Protein 3BWZ (pdb70)

CATH classification: 2.60.40.680

B-factor: mean 15.5, std 11.72, range [5.85, 107.75]

Structure (mmCIF, N/CA/C/O backbone):
data_3BWZ
#
_entry.id   3BWZ
#
_cell.length_a   37.455
_cell.length_b   55.780
_cell.length_c   87.912
_cell.angle_alpha   90.00
_cell.angle_beta   90.00
_cell.angle_gamma   90.00
#
_symmetry.space_group_name_H-M   'P 21 21 21'
#
loop_
_entity.id
_entity.type
_entity.pdbx_description
1 polymer 'Cellulosomal scaffoldin adaptor protein B'
2 non-polymer 'NITRATE ION'
3 non-polymer 'CHLORIDE ION'
4 non-polymer 1,2-ETHANEDIOL
5 water water
#
loop_
_atom_site.group_PDB
_atom_site.id
_atom_site.type_symbol
_atom_site.label_atom_id
_atom_site.label_alt_id
_atom_site.label_comp_id
_atom_site.label_asym_id
_atom_site.label_entity_id
_atom_site.label_seq_id
_atom_site.pdbx_PDB_ins_code
_atom_site.Cartn_x
_atom_site.Cartn_y
_atom_site.Cartn_z
_atom_site.occupancy
_atom_site.B_iso_or_equiv
_atom_site.auth_seq_id
_atom_site.auth_comp_id
_atom_site.auth_asym_id
_atom_site.auth_atom_id
_atom_site.pdbx_PDB_model_num
ATOM 1 N N . PRO A 1 3 ? 20.085 61.281 84.605 1.00 32.66 3 PRO A N 1
ATOM 2 C CA . PRO A 1 3 ? 21.241 61.063 85.460 1.00 30.44 3 PRO A CA 1
ATOM 3 C C . PRO A 1 3 ? 21.387 59.616 85.949 1.00 30.03 3 PRO A C 1
ATOM 4 O O . PRO A 1 3 ? 22.442 59.266 86.489 1.00 33.01 3 PRO A O 1
ATOM 8 N N . THR A 1 4 ? 20.353 58.787 85.796 1.00 27.12 4 THR A N 1
ATOM 9 C CA . THR A 1 4 ? 20.497 57.374 86.150 1.00 23.95 4 THR A CA 1
ATOM 10 C C . THR A 1 4 ? 21.148 56.637 84.977 1.00 18.28 4 THR A C 1
ATOM 11 O O . THR A 1 4 ? 20.845 56.860 83.799 1.00 19.60 4 THR A O 1
ATOM 15 N N . SER A 1 5 ? 22.086 55.797 85.345 1.00 13.98 5 SER A N 1
ATOM 16 C CA . SER A 1 5 ? 22.846 55.027 84.392 1.00 11.30 5 SER A CA 1
ATOM 17 C C . SER A 1 5 ? 22.418 53.573 84.493 1.00 10.39 5 SER A C 1
ATOM 18 O O . SER A 1 5 ? 22.283 53.058 85.596 1.00 11.92 5 SER A O 1
ATOM 21 N N . SER A 1 6 ? 22.186 52.918 83.365 1.00 9.12 6 SER A N 1
ATOM 22 C CA . SER A 1 6 ? 21.635 51.576 83.404 1.00 8.72 6 SER A CA 1
ATOM 23 C C . SER A 1 6 ? 21.889 50.805 82.119 1.00 7.86 6 SER A C 1
ATOM 24 O O . SER A 1 6 ? 22.154 51.381 81.057 1.00 7.94 6 SER A O 1
ATOM 27 N N . ILE A 1 7 ? 21.738 49.487 82.240 1.00 7.69 7 ILE A N 1
ATOM 28 C CA . ILE A 1 7 ? 21.571 48.586 81.101 1.00 7.11 7 ILE A CA 1
ATOM 29 C C . ILE A 1 7 ? 20.328 47.767 81.405 1.00 6.99 7 ILE A C 1
ATOM 30 O O . ILE A 1 7 ? 20.104 47.379 82.559 1.00 8.13 7 ILE A O 1
ATOM 35 N N . GLU A 1 8 ? 19.510 47.523 80.386 1.00 7.35 8 GLU A N 1
ATOM 36 C CA . GLU A 1 8 ? 18.225 46.865 80.537 1.00 7.57 8 GLU A CA 1
ATOM 37 C C . GLU A 1 8 ? 17.958 45.952 79.372 1.00 6.92 8 GLU A C 1
ATOM 38 O O . GLU A 1 8 ? 18.263 46.282 78.228 1.00 8.19 8 GLU A O 1
ATOM 44 N N . ILE A 1 9 ? 17.291 44.839 79.639 1.00 6.81 9 ILE A N 1
ATOM 45 C CA . ILE A 1 9 ? 16.723 43.995 78.598 1.00 6.72 9 ILE A CA 1
ATOM 46 C C . ILE A 1 9 ? 15.260 44.392 78.425 1.00 7.35 9 ILE A C 1
ATOM 47 O O . ILE A 1 9 ? 14.477 44.249 79.335 1.00 8.70 9 ILE A O 1
ATOM 52 N N . VAL A 1 10 ? 14.935 44.921 77.254 1.00 7.55 10 VAL A N 1
ATOM 53 C CA . VAL A 1 10 ? 13.645 45.494 76.934 1.00 9.07 10 VAL A CA 1
ATOM 54 C C . VAL A 1 10 ? 12.971 44.649 75.865 1.00 8.12 10 VAL A C 1
ATOM 55 O O . VAL A 1 10 ? 13.540 44.463 74.811 1.00 9.70 10 VAL A O 1
ATOM 59 N N . LEU A 1 11 ? 11.758 44.171 76.106 1.00 8.22 11 LEU A N 1
ATOM 60 C CA . LEU A 1 11 ? 11.021 43.411 75.090 1.00 8.22 11 LEU A CA 1
ATOM 61 C C . LEU A 1 11 ? 10.015 44.277 74.360 1.00 8.24 11 LEU A C 1
ATOM 62 O O . LEU A 1 11 ? 9.422 45.193 74.931 1.00 10.38 11 LEU A O 1
ATOM 67 N N . ASP A 1 12 ? 9.778 43.970 73.094 1.00 7.83 12 ASP A N 1
ATOM 68 C CA . ASP A 1 12 ? 8.746 44.663 72.344 1.00 8.09 12 ASP A CA 1
ATOM 69 C C . ASP A 1 12 ? 7.329 44.194 72.644 1.00 8.94 12 ASP A C 1
ATOM 70 O O . ASP A 1 12 ? 6.376 44.830 72.211 1.00 11.87 12 ASP A O 1
ATOM 75 N N . LYS A 1 13 ? 7.189 43.062 73.307 1.00 9.30 13 LYS A N 1
ATOM 76 C CA . LYS A 1 13 ? 5.929 42.426 73.608 1.00 10.33 13 LYS A CA 1
ATOM 77 C C . LYS A 1 13 ? 5.915 41.992 75.095 1.00 10.68 13 LYS A C 1
ATOM 78 O O . LYS A 1 13 ? 6.943 41.620 75.639 1.00 14.18 13 LYS A O 1
ATOM 84 N N . THR A 1 14 ? 4.759 42.098 75.725 1.00 11.10 14 THR A N 1
ATOM 85 C CA . THR A 1 14 ? 4.511 41.541 77.046 1.00 12.36 14 THR A CA 1
ATOM 86 C C . THR A 1 14 ? 3.936 40.156 77.014 1.00 11.25 14 THR A C 1
ATOM 87 O O . THR A 1 14 ? 4.104 39.353 77.955 1.00 11.51 14 THR A O 1
ATOM 91 N N . THR A 1 15 ? 3.193 39.926 75.955 1.00 10.19 15 THR A N 1
ATOM 92 C CA . THR A 1 15 ? 2.497 38.682 75.731 1.00 9.28 15 THR A CA 1
ATOM 93 C C . THR A 1 15 ? 2.782 38.284 74.285 1.00 8.57 15 THR A C 1
ATOM 94 O O . THR A 1 15 ? 2.885 39.149 73.418 1.00 9.29 15 THR A O 1
ATOM 101 N N . ALA A 1 16 ? 2.927 36.992 74.038 1.00 7.65 16 ALA A N 1
ATOM 102 C CA . ALA A 1 16 ? 3.247 36.520 72.694 1.00 7.83 16 ALA A CA 1
ATOM 103 C C . ALA A 1 16 ? 2.774 35.078 72.577 1.00 7.72 16 ALA A C 1
ATOM 104 O O . ALA A 1 16 ? 3.066 34.243 73.417 1.00 9.14 16 ALA A O 1
ATOM 106 N N . SER A 1 17 ? 2.074 34.801 71.490 1.00 8.50 17 SER A N 1
ATOM 107 C CA . SER A 1 17 ? 1.576 33.460 71.215 1.00 9.31 17 SER A CA 1
ATOM 108 C C . SER A 1 17 ? 2.683 32.550 70.690 1.00 8.60 17 SER A C 1
ATOM 109 O O . SER A 1 17 ? 3.732 33.007 70.248 1.00 9.54 17 SER A O 1
ATOM 112 N N . VAL A 1 18 ? 2.429 31.251 70.735 1.00 8.85 18 VAL A N 1
ATOM 113 C CA . VAL A 1 18 ? 3.343 30.288 70.153 1.00 8.68 18 VAL A CA 1
ATOM 114 C C . VAL A 1 18 ? 3.656 30.711 68.718 1.00 8.95 18 VAL A C 1
ATOM 115 O O . VAL A 1 18 ? 2.776 31.119 67.953 1.00 9.35 18 VAL A O 1
ATOM 119 N N . GLY A 1 19 ? 4.934 30.621 68.388 1.00 8.73 19 GLY A N 1
ATOM 120 C CA . GLY A 1 19 ? 5.413 30.924 67.071 1.00 9.31 19 GLY A CA 1
ATOM 121 C C . GLY A 1 19 ? 5.763 32.377 66.824 1.00 8.61 19 GLY A C 1
ATOM 122 O O . GLY A 1 19 ? 6.416 32.693 65.823 1.00 9.19 19 GLY A O 1
ATOM 123 N N . GLU A 1 20 ? 5.319 33.277 67.685 1.00 8.66 20 GLU A N 1
ATOM 124 C CA . GLU A 1 20 ? 5.655 34.666 67.498 1.00 8.63 20 GLU A CA 1
ATOM 125 C C . GLU A 1 20 ? 7.127 34.932 67.809 1.00 7.46 20 GLU A C 1
ATOM 126 O O . GLU A 1 20 ? 7.780 34.184 68.541 1.00 9.29 20 GLU A O 1
ATOM 132 N N . ILE A 1 21 ? 7.613 36.058 67.287 1.00 8.49 21 ILE A N 1
ATOM 133 C CA . ILE A 1 21 ? 8.952 36.538 67.598 1.00 8.42 21 ILE A CA 1
ATOM 134 C C . ILE A 1 21 ? 8.854 37.642 68.654 1.00 8.40 21 ILE A C 1
ATOM 135 O O . ILE A 1 21 ? 8.096 38.609 68.487 1.00 9.52 21 ILE A O 1
ATOM 140 N N . VAL A 1 22 ? 9.642 37.500 69.702 1.00 7.51 22 VAL A N 1
ATOM 141 C CA . VAL A 1 22 ? 9.788 38.508 70.730 1.00 7.64 22 VAL A CA 1
ATOM 142 C C . VAL A 1 22 ? 11.182 39.097 70.578 1.00 7.67 22 VAL A C 1
ATOM 143 O O . VAL A 1 22 ? 12.186 38.362 70.551 1.00 8.72 22 VAL A O 1
ATOM 147 N N . THR A 1 23 ? 11.270 40.419 70.446 1.00 7.09 23 THR A N 1
ATOM 148 C CA . THR A 1 23 ? 12.543 41.081 70.230 1.00 7.27 23 THR A CA 1
ATOM 149 C C . THR A 1 23 ? 13.025 41.665 71.534 1.00 7.00 23 THR A C 1
ATOM 150 O O . THR A 1 23 ? 12.368 42.547 72.107 1.00 7.76 23 THR A O 1
ATOM 154 N N . ALA A 1 24 ? 14.178 41.191 71.987 1.00 6.68 24 ALA A N 1
ATOM 155 C CA . ALA A 1 24 ? 14.819 41.691 73.193 1.00 7.19 24 ALA A CA 1
ATOM 156 C C . ALA A 1 24 ? 15.908 42.686 72.779 1.00 7.28 24 ALA A C 1
ATOM 157 O O . ALA A 1 24 ? 16.927 42.327 72.194 1.00 9.55 24 ALA A O 1
ATOM 159 N N . SER A 1 25 ? 15.686 43.946 73.112 1.00 6.92 25 SER A N 1
ATOM 160 C CA . SER A 1 25 ? 16.650 45.001 72.871 1.00 7.25 25 SER A CA 1
ATOM 161 C C . SER A 1 25 ? 17.452 45.247 74.129 1.00 6.92 25 SER A C 1
ATOM 162 O O . SER A 1 25 ? 16.904 45.406 75.217 1.00 8.82 25 SER A O 1
ATOM 165 N N . ILE A 1 26 ? 18.773 45.249 73.994 1.00 6.55 26 ILE A N 1
ATOM 166 C CA . ILE A 1 26 ? 19.681 45.486 75.099 1.00 6.39 26 ILE A CA 1
ATOM 167 C C . ILE A 1 26 ? 20.042 46.963 75.072 1.00 5.85 26 ILE A C 1
ATOM 168 O O . ILE A 1 26 ? 20.784 47.417 74.206 1.00 6.84 26 ILE A O 1
ATOM 174 N N . ASN A 1 27 ? 19.464 47.722 75.998 1.00 6.44 27 ASN A N 1
ATOM 175 C CA . ASN A 1 27 ? 19.493 49.172 75.975 1.00 6.47 27 ASN A CA 1
ATOM 176 C C . ASN A 1 27 ? 20.317 49.716 77.118 1.00 7.10 27 ASN A C 1
ATOM 177 O O . ASN A 1 27 ? 20.088 49.358 78.280 1.00 8.45 27 ASN A O 1
ATOM 182 N N . ILE A 1 28 ? 21.238 50.613 76.791 1.00 7.15 28 ILE A N 1
ATOM 183 C CA . ILE A 1 28 ? 21.990 51.349 77.790 1.00 7.61 28 ILE A CA 1
ATOM 184 C C . ILE A 1 28 ? 21.514 52.791 77.858 1.00 7.24 28 ILE A C 1
ATOM 185 O O . ILE A 1 28 ? 21.050 53.325 76.857 1.00 8.06 28 ILE A O 1
ATOM 193 N N . LYS A 1 29 ? 21.648 53.379 79.030 1.00 8.41 29 LYS A N 1
ATOM 194 C CA . LYS A 1 29 ? 21.346 54.770 79.264 1.00 9.30 29 LYS A CA 1
ATOM 195 C C . LYS A 1 29 ? 22.456 55.408 80.087 1.00 8.86 29 LYS A C 1
ATOM 196 O O . LYS A 1 29 ? 22.793 54.927 81.169 1.00 9.79 29 LYS A O 1
ATOM 206 N N . ASN A 1 30 ? 22.977 56.523 79.583 1.00 9.96 30 ASN A N 1
ATOM 207 C CA . ASN A 1 30 ? 23.911 57.356 80.328 1.00 10.81 30 ASN A CA 1
ATOM 208 C C . ASN A 1 30 ? 25.117 56.603 80.827 1.00 10.83 30 ASN A C 1
ATOM 209 O O . ASN A 1 30 ? 25.540 56.789 81.958 1.00 11.93 30 ASN A O 1
ATOM 214 N N . ILE A 1 31 ? 25.711 55.783 79.967 1.00 9.99 31 ILE A N 1
ATOM 215 C CA . ILE A 1 31 ? 26.950 55.093 80.309 1.00 10.10 31 ILE A CA 1
ATOM 216 C C . ILE A 1 31 ? 28.104 55.929 79.760 1.00 9.92 31 ILE A C 1
ATOM 217 O O . ILE A 1 31 ? 28.337 55.981 78.547 1.00 10.73 31 ILE A O 1
ATOM 222 N N . THR A 1 32 ? 28.798 56.616 80.658 1.00 10.88 32 THR A N 1
ATOM 223 C CA . THR A 1 32 ? 29.768 57.621 80.250 1.00 10.91 32 THR A CA 1
ATOM 224 C C . THR A 1 32 ? 30.889 57.016 79.405 1.00 10.22 32 THR A C 1
ATOM 225 O O . THR A 1 32 ? 31.521 56.041 79.805 1.00 10.62 32 THR A O 1
ATOM 229 N N . ASN A 1 33 ? 31.105 57.578 78.219 1.00 9.95 33 ASN A N 1
ATOM 230 C CA . ASN A 1 33 ? 32.209 57.182 77.349 1.00 9.82 33 ASN A CA 1
ATOM 231 C C . ASN A 1 33 ? 32.209 55.700 76.992 1.00 8.80 33 ASN A C 1
ATOM 232 O O . ASN A 1 33 ? 33.245 55.117 76.742 1.00 9.71 33 ASN A O 1
ATOM 237 N N . PHE A 1 34 ? 31.015 55.129 76.888 1.00 8.68 34 PHE A N 1
ATOM 238 C CA . PHE A 1 34 ? 30.841 53.736 76.535 1.00 7.92 34 PHE A CA 1
ATOM 239 C C . PHE A 1 34 ? 31.506 53.382 75.209 1.00 7.67 34 PHE A C 1
ATOM 240 O O . PHE A 1 34 ? 31.312 54.079 74.228 1.00 8.25 34 PHE A O 1
ATOM 248 N N . SER A 1 35 ? 32.206 52.245 75.159 1.00 7.13 35 SER A N 1
ATOM 249 C CA . SER A 1 35 ? 32.820 51.763 73.937 1.00 7.52 35 SER A CA 1
ATOM 250 C C . SER A 1 35 ? 32.575 50.294 73.601 1.00 7.16 35 SER A C 1
ATOM 251 O O . SER A 1 35 ? 33.036 49.848 72.567 1.00 8.27 35 SER A O 1
ATOM 254 N N . GLY A 1 36 ? 31.865 49.558 74.445 1.00 7.29 36 GLY A N 1
ATOM 255 C CA . GLY A 1 36 ? 31.697 48.146 74.203 1.00 7.86 36 GLY A CA 1
ATOM 256 C C . GLY A 1 36 ? 31.293 47.396 75.440 1.00 6.98 36 GLY A C 1
ATOM 257 O O . GLY A 1 36 ? 31.250 47.945 76.529 1.00 7.32 36 GLY A O 1
ATOM 258 N N . CYS A 1 37 ? 31.010 46.115 75.260 1.00 7.09 37 CYS A N 1
ATOM 259 C CA . CYS A 1 37 ? 30.524 45.305 76.358 1.00 7.21 37 CYS A CA 1
ATOM 260 C C . CYS A 1 37 ? 30.761 43.827 76.122 1.00 7.09 37 CYS A C 1
ATOM 261 O O . CYS A 1 37 ? 30.932 43.397 74.983 1.00 11.28 37 CYS A O 1
ATOM 264 N N . GLN A 1 38 ? 30.753 43.065 77.197 1.00 6.47 38 GLN A N 1
ATOM 265 C CA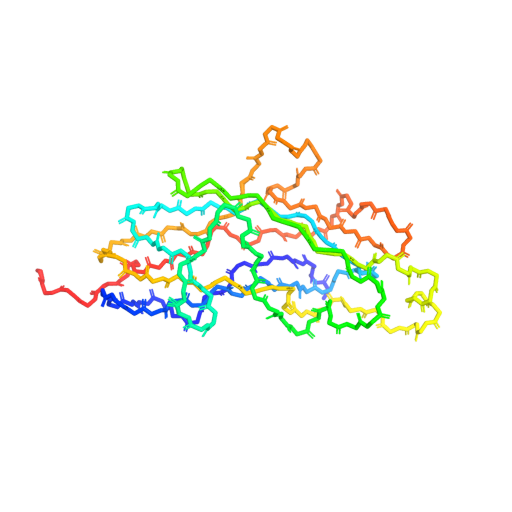 . GLN A 1 38 ? 30.590 41.631 77.168 1.00 6.54 38 GLN A CA 1
ATOM 266 C C . GLN A 1 38 ? 29.376 41.314 78.038 1.00 6.55 38 GLN A C 1
ATOM 267 O O . GLN A 1 38 ? 29.279 41.811 79.169 1.00 7.88 38 GLN A O 1
ATOM 273 N N . LEU A 1 39 ? 28.461 40.499 77.507 1.00 6.35 39 LEU A N 1
ATOM 274 C CA . LEU A 1 39 ? 27.207 40.174 78.165 1.00 6.38 39 LEU A CA 1
ATOM 275 C C . LEU A 1 39 ? 26.990 38.681 78.184 1.00 6.61 39 LEU A C 1
ATOM 276 O O . LEU A 1 39 ? 27.361 37.978 77.253 1.00 7.27 39 LEU A O 1
ATOM 281 N N . ASN A 1 40 ? 26.330 38.217 79.235 1.00 6.47 40 ASN A N 1
ATOM 282 C CA . ASN A 1 40 ? 25.984 36.815 79.404 1.00 7.22 40 ASN A CA 1
ATOM 283 C C . ASN A 1 40 ? 24.499 36.727 79.679 1.00 7.19 40 ASN A C 1
ATOM 284 O O . ASN A 1 40 ? 24.048 37.068 80.775 1.00 8.68 40 ASN A O 1
ATOM 289 N N . MET A 1 41 ? 23.763 36.253 78.682 1.00 7.56 41 MET A N 1
ATOM 290 C CA . MET A 1 41 ? 22.306 36.167 78.731 1.00 7.93 41 MET A CA 1
ATOM 291 C C . MET A 1 41 ? 21.880 34.729 78.961 1.00 7.92 41 MET A C 1
ATOM 292 O O . MET A 1 41 ? 22.499 33.784 78.470 1.00 9.63 41 MET A O 1
ATOM 301 N N . LYS A 1 42 ? 20.782 34.561 79.690 1.00 8.16 42 LYS A N 1
ATOM 302 C CA . LYS A 1 42 ? 20.188 33.263 79.981 1.00 8.52 42 LYS A CA 1
ATOM 303 C C . LYS A 1 42 ? 18.710 33.273 79.618 1.00 7.97 42 LYS A C 1
ATOM 304 O O . LYS A 1 42 ? 17.988 34.218 79.895 1.00 9.83 42 LYS A O 1
ATOM 310 N N . TYR A 1 43 ? 18.281 32.196 78.989 1.00 7.92 43 TYR A N 1
ATOM 311 C CA . TYR A 1 43 ? 16.873 31.989 78.644 1.00 7.63 43 TYR A CA 1
ATOM 312 C C . TYR A 1 43 ? 16.565 30.512 78.804 1.00 7.98 43 TYR A C 1
ATOM 313 O O . TYR A 1 43 ? 17.481 29.692 78.929 1.00 8.66 43 TYR A O 1
ATOM 322 N N . ASP A 1 44 ? 15.279 30.167 78.780 1.00 7.80 44 ASP A N 1
ATOM 323 C CA . ASP A 1 44 ? 14.861 28.783 78.930 1.00 8.06 44 ASP A CA 1
ATOM 324 C C . ASP A 1 44 ? 14.705 28.195 77.540 1.00 8.46 44 ASP A C 1
ATOM 325 O O . ASP A 1 44 ? 13.802 28.578 76.814 1.00 8.28 44 ASP A O 1
ATOM 330 N N . PRO A 1 45 ? 15.595 27.272 77.143 1.00 8.83 45 PRO A N 1
ATOM 331 C CA . PRO A 1 45 ? 15.578 26.797 75.773 1.00 9.71 45 PRO A CA 1
ATOM 332 C C . PRO A 1 45 ? 14.419 25.853 75.455 1.00 10.01 45 PRO A C 1
ATOM 333 O O . PRO A 1 45 ? 14.217 25.538 74.298 1.00 11.40 45 PRO A O 1
ATOM 337 N N . ALA A 1 46 ? 13.647 25.459 76.457 1.00 9.82 46 ALA A N 1
ATOM 338 C CA . ALA A 1 46 ? 12.388 24.753 76.199 1.00 10.80 46 ALA A CA 1
ATOM 339 C C . ALA A 1 46 ? 11.300 25.716 75.740 1.00 9.88 46 ALA A C 1
ATOM 340 O O . ALA A 1 46 ? 10.313 25.292 75.139 1.00 11.49 46 ALA A O 1
ATOM 342 N N . VAL A 1 47 ? 11.449 26.987 76.078 1.00 8.87 47 VAL A N 1
ATOM 343 C CA . VAL A 1 47 ? 10.382 27.967 75.870 1.00 8.45 47 VAL A CA 1
ATOM 344 C C . VAL A 1 47 ? 10.658 28.924 74.725 1.00 7.66 47 VAL A C 1
ATOM 345 O O . VAL A 1 47 ? 9.739 29.271 73.995 1.00 8.29 47 VAL A O 1
ATOM 349 N N . LEU A 1 48 ? 11.909 29.360 74.597 1.00 7.49 48 LEU A N 1
ATOM 350 C CA . LEU A 1 48 ? 12.304 30.363 73.612 1.00 7.16 48 LEU A CA 1
ATOM 351 C C . LEU A 1 48 ? 13.488 29.853 72.813 1.00 7.04 48 LEU A C 1
ATOM 352 O O . LEU A 1 48 ? 14.350 29.155 73.363 1.00 8.15 48 LEU A O 1
ATOM 357 N N . GLN A 1 49 ? 13.566 30.271 71.552 1.00 7.01 49 GLN A N 1
ATOM 358 C CA . GLN A 1 49 ? 14.696 29.912 70.681 1.00 6.94 49 GLN A CA 1
ATOM 359 C C . GLN A 1 49 ? 15.237 31.164 70.017 1.00 6.83 49 GLN A C 1
ATOM 360 O O . GLN A 1 49 ? 14.495 31.850 69.323 1.00 7.13 49 GLN A O 1
ATOM 366 N N . PRO A 1 50 ? 16.541 31.479 70.183 1.00 6.64 50 PRO A N 1
ATOM 367 C CA . PRO A 1 50 ? 17.072 32.683 69.546 1.00 6.63 50 PRO A CA 1
ATOM 368 C C . PRO A 1 50 ? 17.192 32.476 68.037 1.00 7.24 50 PRO A C 1
ATOM 369 O O . PRO A 1 50 ? 17.688 31.431 67.568 1.00 7.65 50 PRO A O 1
ATOM 373 N N . VAL A 1 51 ? 16.766 33.483 67.287 1.00 7.07 51 VAL A N 1
ATOM 374 C CA . VAL A 1 51 ? 16.754 33.488 65.837 1.00 7.64 51 VAL A CA 1
ATOM 375 C C . VAL A 1 51 ? 17.282 34.829 65.345 1.00 7.85 51 VAL A C 1
ATOM 376 O O . VAL A 1 51 ? 17.133 35.858 66.002 1.00 8.21 51 VAL A O 1
ATOM 380 N N . THR A 1 52 ? 17.903 34.810 64.175 1.00 8.06 52 THR A N 1
ATOM 381 C CA . THR A 1 52 ? 18.384 36.034 63.532 1.00 8.58 52 THR A CA 1
ATOM 382 C C . THR A 1 52 ? 17.212 36.857 63.005 1.00 9.93 52 THR A C 1
ATOM 383 O O . THR A 1 52 ? 16.065 36.409 62.942 1.00 11.17 52 THR A O 1
ATOM 387 N N . SER A 1 53 ? 17.502 38.078 62.593 1.00 11.23 53 SER A N 1
ATOM 388 C CA . SER A 1 53 ? 16.497 38.950 61.994 1.00 13.00 53 SER A CA 1
ATOM 389 C C . SER A 1 53 ? 15.955 38.371 60.686 1.00 13.99 53 SER A C 1
ATOM 390 O O . SER A 1 53 ? 14.872 38.740 60.254 1.00 17.30 53 SER A O 1
ATOM 394 N N . SER A 1 54 ? 16.701 37.461 60.061 1.00 13.49 54 SER A N 1
ATOM 395 C CA . SER A 1 54 ? 16.243 36.739 58.871 1.00 15.61 54 SER A CA 1
ATOM 396 C C . SER A 1 54 ? 15.440 35.473 59.219 1.00 16.13 54 SER A C 1
ATOM 397 O O . SER A 1 54 ? 14.962 34.790 58.325 1.00 19.65 54 SER A O 1
ATOM 400 N N A GLY A 1 55 ? 15.302 35.150 60.503 0.50 14.15 55 GLY A N 1
ATOM 401 N N B GLY A 1 55 ? 15.294 35.185 60.504 0.50 14.79 55 GLY A N 1
ATOM 402 C CA A GLY A 1 55 ? 14.481 34.014 60.962 0.50 13.67 55 GLY A CA 1
ATOM 403 C CA B GLY A 1 55 ? 14.505 34.056 60.967 0.50 14.35 55 GLY A CA 1
ATOM 404 C C A GLY A 1 55 ? 15.237 32.724 61.289 0.50 11.52 55 GLY A C 1
ATOM 405 C C B GLY A 1 55 ? 15.220 32.720 60.865 0.50 13.76 55 GLY A C 1
ATOM 406 O O A GLY A 1 55 ? 14.651 31.744 61.799 0.50 10.99 55 GLY A O 1
ATOM 407 O O B GLY A 1 55 ? 14.580 31.705 60.600 0.50 15.64 55 GLY A O 1
ATOM 408 N N . VAL A 1 56 ? 16.538 32.717 61.029 1.00 10.51 56 VAL A N 1
ATOM 409 C CA . VAL A 1 56 ? 17.319 31.497 61.126 1.00 9.71 56 VAL A CA 1
ATOM 410 C C . VAL A 1 56 ? 17.791 31.295 62.564 1.00 8.68 56 VAL A C 1
ATOM 411 O O . VAL A 1 56 ? 18.262 32.219 63.229 1.00 9.64 56 VAL A O 1
ATOM 415 N N . ALA A 1 57 ? 17.717 30.063 63.056 1.00 8.66 57 ALA A N 1
ATOM 416 C CA . ALA A 1 57 ? 18.163 29.748 64.401 1.00 8.64 57 ALA A CA 1
ATOM 417 C C . ALA A 1 57 ? 19.619 30.124 64.609 1.00 8.66 57 ALA A C 1
ATOM 418 O O . ALA A 1 57 ? 20.473 29.845 63.776 1.00 9.47 57 ALA A O 1
ATOM 420 N N . TYR A 1 58 ? 19.924 30.714 65.753 1.00 8.23 58 TYR A N 1
ATOM 421 C CA . TYR A 1 58 ? 21.325 30.889 66.144 1.00 8.47 58 TYR A CA 1
ATOM 422 C C . TYR A 1 58 ? 21.990 29.539 66.213 1.00 8.52 58 TYR A C 1
ATOM 423 O O . TYR A 1 58 ? 21.386 28.579 66.689 1.00 9.90 58 TYR A O 1
ATOM 432 N N . THR A 1 59 ? 23.263 29.510 65.805 1.00 8.45 59 THR A N 1
ATOM 433 C CA . THR A 1 59 ? 24.166 28.403 66.092 1.00 8.76 59 THR A CA 1
ATOM 434 C C . THR A 1 59 ? 24.949 28.739 67.370 1.00 9.09 59 THR A C 1
ATOM 435 O O . THR A 1 59 ? 24.732 29.762 68.003 1.00 9.93 59 THR A O 1
ATOM 439 N N . LYS A 1 60 ? 25.901 27.882 67.713 1.00 9.89 60 LYS A N 1
ATOM 440 C CA . LYS A 1 60 ? 26.789 28.113 68.837 1.00 10.65 60 LYS A CA 1
ATOM 441 C C . LYS A 1 60 ? 27.683 29.334 68.673 1.00 9.60 60 LYS A C 1
ATOM 442 O O . LYS A 1 60 ? 28.334 29.711 69.624 1.00 10.99 60 LYS A O 1
ATOM 448 N N . SER A 1 61 ? 27.746 29.925 67.487 1.00 9.37 61 SER A N 1
ATOM 449 C CA A SER A 1 61 ? 28.612 31.082 67.231 0.50 9.95 61 SER A CA 1
ATOM 450 C CA B SER A 1 61 ? 28.599 31.083 67.257 0.50 9.28 61 SER A CA 1
ATOM 451 C C . SER A 1 61 ? 27.894 32.348 66.775 1.00 8.80 61 SER A C 1
ATOM 452 O O . SER A 1 61 ? 28.540 33.355 66.567 1.00 10.04 61 SER A O 1
ATOM 457 N N . THR A 1 62 ? 26.569 32.308 66.625 1.00 9.28 62 THR A N 1
ATOM 458 C CA . THR A 1 62 ? 25.864 33.452 66.076 1.00 8.50 62 THR A CA 1
ATOM 459 C C . THR A 1 62 ? 25.884 34.645 67.036 1.00 7.72 62 THR A C 1
ATOM 460 O O . THR A 1 62 ? 25.589 34.522 68.217 1.00 8.06 62 THR A O 1
ATOM 464 N N . MET A 1 63 ? 26.210 35.798 66.474 1.00 7.74 63 MET A N 1
ATOM 465 C CA A MET A 1 63 ? 26.192 37.044 67.186 0.50 7.76 63 MET A CA 1
ATOM 466 C CA B MET A 1 63 ? 26.166 37.087 67.175 0.50 8.51 63 MET A CA 1
ATOM 467 C C . MET A 1 63 ? 24.764 37.638 67.205 1.00 8.01 63 MET A C 1
ATOM 468 O O . MET A 1 63 ? 24.027 37.502 66.246 1.00 9.12 63 MET A O 1
ATOM 477 N N . PRO A 1 64 ? 24.388 38.336 68.286 1.00 7.59 64 PRO A N 1
ATOM 478 C CA . PRO A 1 64 ? 23.152 39.118 68.271 1.00 7.84 64 PRO A CA 1
ATOM 479 C C . PRO A 1 64 ? 23.096 40.106 67.117 1.00 7.32 64 PRO A C 1
ATOM 480 O O . PRO A 1 64 ? 24.117 40.479 66.540 1.00 8.55 64 PRO A O 1
ATOM 484 N N . GLY A 1 65 ? 21.891 40.525 66.793 1.00 8.22 65 GLY A N 1
ATOM 485 C CA . GLY A 1 65 ? 21.692 41.522 65.770 1.00 8.70 65 GLY A CA 1
ATOM 486 C C . GLY A 1 65 ? 22.161 42.904 66.163 1.00 8.16 65 GLY A C 1
ATOM 487 O O . GLY A 1 65 ? 22.314 43.243 67.348 1.00 7.88 65 GLY A O 1
ATOM 488 N N . ALA A 1 66 ? 22.379 43.716 65.134 1.00 8.63 66 ALA A N 1
ATOM 489 C CA . ALA A 1 66 ? 22.808 45.092 65.307 1.00 9.14 66 ALA A CA 1
ATOM 490 C C . ALA A 1 66 ? 21.760 45.882 66.079 1.00 8.77 66 ALA A C 1
ATOM 491 O O . ALA A 1 66 ? 20.562 45.653 65.968 1.00 10.43 66 ALA A O 1
ATOM 493 N N . GLY A 1 67 ? 22.231 46.849 66.830 1.00 9.40 67 GLY A N 1
ATOM 494 C CA . GLY A 1 67 ? 21.383 47.814 67.477 1.00 9.28 67 GLY A CA 1
ATOM 495 C C . GLY A 1 67 ? 21.541 49.185 66.860 1.00 8.90 67 GLY A C 1
ATOM 496 O O . GLY A 1 67 ? 21.779 49.310 65.661 1.00 11.32 67 GLY A O 1
ATOM 497 N N . THR A 1 68 ? 21.366 50.218 67.681 1.00 8.20 68 THR A N 1
ATOM 498 C CA . THR A 1 68 ? 21.440 51.605 67.242 1.00 8.92 68 THR A CA 1
ATOM 499 C C . THR A 1 68 ? 22.754 52.288 67.605 1.00 9.50 68 THR A C 1
ATOM 500 O O . THR A 1 68 ? 22.996 53.409 67.153 1.00 11.44 68 THR A O 1
ATOM 504 N N . ILE A 1 69 ? 23.594 51.622 68.384 1.00 8.46 69 ILE A N 1
ATOM 505 C CA . ILE A 1 69 ? 24.933 52.087 68.684 1.00 8.73 69 ILE A CA 1
ATOM 506 C C . ILE A 1 69 ? 25.901 50.920 68.472 1.00 8.59 69 ILE A C 1
ATOM 507 O O . ILE A 1 69 ? 25.471 49.831 68.151 1.00 9.23 69 ILE A O 1
ATOM 512 N N . LEU A 1 70 ? 27.205 51.184 68.555 1.00 9.28 70 LEU A N 1
ATOM 513 C CA . LEU A 1 70 ? 28.261 50.195 68.248 1.00 9.32 70 LEU A CA 1
ATOM 514 C C . LEU A 1 70 ? 28.213 49.782 66.785 1.00 9.59 70 LEU A C 1
ATOM 515 O O . LEU A 1 70 ? 28.566 48.666 66.417 1.00 11.79 70 LEU A O 1
ATOM 520 N N . ASN A 1 71 ? 27.846 50.735 65.949 1.00 9.10 71 ASN A N 1
ATOM 521 C CA . ASN A 1 71 ? 27.630 50.557 64.532 1.00 10.89 71 ASN A CA 1
ATOM 522 C C . ASN A 1 71 ? 28.613 51.321 63.640 1.00 11.84 71 ASN A C 1
ATOM 523 O O . ASN A 1 71 ? 28.521 51.257 62.408 1.00 15.27 71 ASN A O 1
ATOM 531 N N . SER A 1 72 ? 29.567 52.015 64.247 1.00 9.51 72 SER A N 1
ATOM 532 C CA . SER A 1 72 ? 30.528 52.825 63.489 1.00 8.85 72 SER A CA 1
ATOM 533 C C . SER A 1 72 ? 31.781 52.016 63.160 1.00 9.88 72 SER A C 1
ATOM 534 O O . SER A 1 72 ? 32.096 51.030 63.818 1.00 10.31 72 SER A O 1
ATOM 537 N N . ASP A 1 73 ? 32.508 52.472 62.141 1.00 9.39 73 ASP A N 1
ATOM 538 C CA . ASP A 1 73 ? 33.711 51.795 61.654 1.00 9.97 73 ASP A CA 1
ATOM 539 C C . ASP A 1 73 ? 34.934 52.102 62.519 1.00 9.45 73 ASP A C 1
ATOM 540 O O . ASP A 1 73 ? 35.886 52.769 62.082 1.00 11.28 73 ASP A O 1
ATOM 545 N N . PHE A 1 74 ? 34.942 51.581 63.740 1.00 9.73 74 PHE A N 1
ATOM 546 C CA . PHE A 1 74 ? 36.092 51.649 64.628 1.00 9.68 74 PHE A CA 1
ATOM 547 C C . PHE A 1 74 ? 36.657 50.236 64.862 1.00 10.56 74 PHE A C 1
ATOM 548 O O . PHE A 1 74 ? 37.041 49.864 65.971 1.00 10.62 74 PHE A O 1
ATOM 556 N N . ASN A 1 75 ? 36.732 49.466 63.784 1.00 10.93 75 ASN A N 1
ATOM 557 C CA A ASN A 1 75 ? 37.269 48.112 63.846 0.50 11.08 75 ASN A CA 1
ATOM 558 C CA B ASN A 1 75 ? 37.229 48.088 63.820 0.50 11.47 75 ASN A CA 1
ATOM 559 C C . ASN A 1 75 ? 36.542 47.297 64.929 1.00 10.78 75 ASN A C 1
ATOM 560 O O . ASN A 1 75 ? 37.173 46.675 65.783 1.00 12.76 75 ASN A O 1
ATOM 569 N N . LEU A 1 76 ? 35.223 47.303 64.866 1.00 10.46 76 LEU A N 1
ATOM 570 C CA . LEU A 1 76 ? 34.394 46.577 65.815 1.00 10.67 76 LEU A CA 1
ATOM 571 C C . LEU A 1 76 ? 34.807 45.123 65.878 1.00 10.69 76 LEU A C 1
ATOM 572 O O . LEU A 1 76 ? 34.930 44.443 64.859 1.00 12.88 76 LEU A O 1
ATOM 577 N N . ARG A 1 77 ? 34.991 44.639 67.099 1.00 9.97 77 ARG A N 1
ATOM 578 C CA . ARG A 1 77 ? 35.262 43.223 67.359 1.00 10.95 77 ARG A CA 1
ATOM 579 C C . ARG A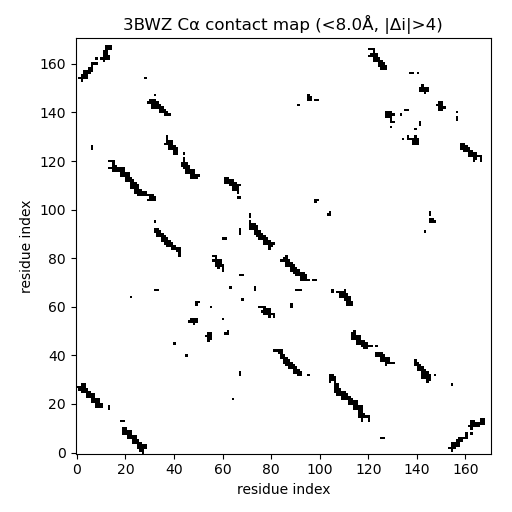 1 77 ? 33.996 42.618 67.952 1.00 10.21 77 ARG A C 1
ATOM 580 O O . ARG A 1 77 ? 33.453 43.126 68.946 1.00 11.68 77 ARG A O 1
ATOM 588 N N . GLN A 1 78 ? 33.530 41.543 67.337 1.00 9.49 78 GLN A N 1
ATOM 589 C CA . GLN A 1 78 ? 32.310 40.844 67.740 1.00 10.86 78 GLN A CA 1
ATOM 590 C C . GLN A 1 78 ? 32.585 39.364 67.793 1.00 9.76 78 GLN A C 1
ATOM 591 O O . GLN A 1 78 ? 33.090 38.800 66.816 1.00 12.82 78 GLN A O 1
ATOM 597 N N . VAL A 1 79 ? 32.269 38.726 68.912 1.00 8.94 79 VAL A N 1
ATOM 598 C CA . VAL A 1 79 ? 32.361 37.288 69.004 1.00 9.05 79 VAL A CA 1
ATOM 599 C C . VAL A 1 79 ? 31.306 36.793 69.966 1.00 7.57 79 VAL A C 1
ATOM 600 O O . VAL A 1 79 ? 30.951 37.486 70.928 1.00 8.23 79 VAL A O 1
ATOM 604 N N . ALA A 1 80 ? 30.813 35.599 69.702 1.00 7.87 80 ALA A N 1
ATOM 605 C CA . ALA A 1 80 ? 29.803 34.961 70.524 1.00 7.09 80 ALA A CA 1
ATOM 606 C C . ALA A 1 80 ? 30.108 33.502 70.722 1.00 7.34 80 ALA A C 1
ATOM 607 O O . ALA A 1 80 ? 30.622 32.836 69.825 1.00 9.29 80 ALA A O 1
ATOM 609 N N . ASP A 1 81 ? 29.719 32.998 71.883 1.00 7.32 81 ASP A N 1
ATOM 610 C CA . ASP A 1 81 ? 29.708 31.565 72.159 1.00 7.90 81 ASP A CA 1
ATOM 611 C C . ASP A 1 81 ? 28.417 31.262 72.907 1.00 7.70 81 ASP A C 1
ATOM 612 O O . ASP A 1 81 ? 28.164 31.813 73.979 1.00 8.69 81 ASP A O 1
ATOM 617 N N . ASN A 1 82 ? 27.587 30.417 72.297 1.00 7.67 82 ASN A N 1
ATOM 618 C CA . ASN A 1 82 ? 26.272 30.139 72.805 1.00 7.89 82 ASN A CA 1
ATOM 619 C C . ASN A 1 82 ? 26.137 28.664 73.138 1.00 8.50 82 ASN A C 1
ATOM 620 O O . ASN A 1 82 ? 26.571 27.814 72.371 1.00 10.98 82 ASN A O 1
ATOM 625 N N . ASP A 1 83 ? 25.516 28.372 74.267 1.00 9.19 83 ASP A N 1
ATOM 626 C CA . ASP A 1 83 ? 25.146 27.008 74.635 1.00 9.26 83 ASP A CA 1
ATOM 627 C C . ASP A 1 83 ? 23.639 26.916 74.469 1.00 9.15 83 ASP A C 1
ATOM 628 O O . ASP A 1 83 ? 22.877 27.390 75.314 1.00 9.87 83 ASP A O 1
ATOM 633 N N . LEU A 1 84 ? 23.227 26.375 73.340 1.00 9.26 84 LEU A N 1
ATOM 634 C CA . LEU A 1 84 ? 21.821 26.325 72.975 1.00 9.98 84 LEU A CA 1
ATOM 635 C C . LEU A 1 84 ? 21.042 25.277 73.762 1.00 10.78 84 LEU A C 1
ATOM 636 O O . LEU A 1 84 ? 19.836 25.366 73.854 1.00 11.98 84 LEU A O 1
ATOM 641 N N . GLU A 1 85 ? 21.737 24.309 74.352 1.00 11.69 85 GLU A N 1
ATOM 642 C CA . GLU A 1 85 ? 21.080 23.307 75.195 1.00 11.99 85 GLU A CA 1
ATOM 643 C C . GLU A 1 85 ? 20.773 23.855 76.569 1.00 12.28 85 GLU A C 1
ATOM 644 O O . GLU A 1 85 ? 19.755 23.503 77.152 1.00 13.85 85 GLU A O 1
ATOM 650 N N . LYS A 1 86 ? 21.657 24.696 77.103 1.00 12.15 86 LYS A N 1
ATOM 651 C CA . LYS A 1 86 ? 21.455 25.290 78.422 1.00 12.74 86 LYS A CA 1
ATOM 652 C C . LYS A 1 86 ? 20.743 26.649 78.358 1.00 11.32 86 LYS A C 1
ATOM 653 O O . LYS A 1 86 ? 20.236 27.120 79.345 1.00 13.72 86 LYS A O 1
ATOM 659 N N . GLY A 1 87 ? 20.748 27.274 77.196 1.00 10.39 87 GLY A N 1
ATOM 660 C CA . GLY A 1 87 ? 20.157 28.593 77.029 1.00 9.45 87 GLY A CA 1
ATOM 661 C C . GLY A 1 87 ? 21.051 29.715 77.504 1.00 9.66 87 GLY A C 1
ATOM 662 O O . GLY A 1 87 ? 20.591 30.613 78.212 1.00 10.10 87 GLY A O 1
ATOM 663 N N . ILE A 1 88 ? 22.318 29.715 77.065 1.00 8.73 88 ILE A N 1
ATOM 664 C CA . ILE A 1 88 ? 23.270 30.751 77.463 1.00 9.09 88 ILE A CA 1
ATOM 665 C C . ILE A 1 88 ? 23.845 31.394 76.200 1.00 8.18 88 ILE A C 1
ATOM 666 O O . ILE A 1 88 ? 24.351 30.689 75.331 1.00 10.07 88 ILE A O 1
ATOM 671 N N . LEU A 1 89 ? 23.785 32.722 76.118 1.00 7.90 89 LEU A N 1
ATOM 672 C CA . LEU A 1 89 ? 24.392 33.486 75.039 1.00 7.48 89 LEU A CA 1
ATOM 673 C C . LEU A 1 89 ? 25.464 34.363 75.692 1.00 7.92 89 LEU A C 1
ATOM 674 O O . LEU A 1 89 ? 25.148 35.237 76.497 1.00 9.62 89 LEU A O 1
ATOM 679 N N . ASN A 1 90 ? 26.719 34.147 75.328 1.00 7.96 90 ASN A N 1
ATOM 680 C CA . ASN A 1 90 ? 27.844 34.930 75.865 1.00 8.15 90 ASN A CA 1
ATOM 681 C C . ASN A 1 90 ? 28.479 35.620 74.668 1.00 7.67 90 ASN A C 1
ATOM 682 O O . ASN A 1 90 ? 28.926 34.954 73.754 1.00 9.11 90 ASN A O 1
ATOM 687 N N . PHE A 1 91 ? 28.488 36.945 74.651 1.00 7.61 91 PHE A N 1
ATOM 688 C CA . PHE A 1 91 ? 29.006 37.652 7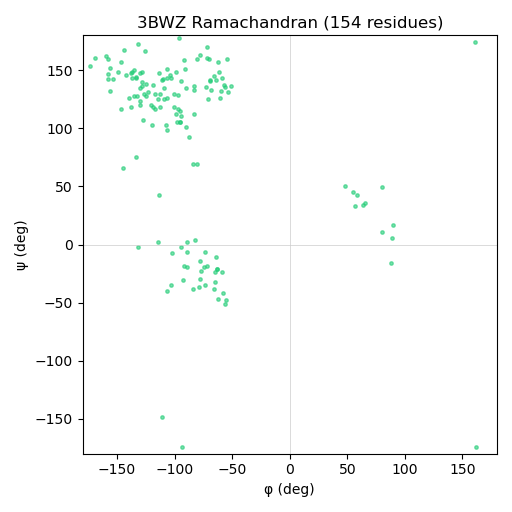3.507 1.00 7.25 91 PHE A CA 1
ATOM 689 C C . PHE A 1 91 ? 29.670 38.941 73.912 1.00 7.29 91 PHE A C 1
ATOM 690 O O . PHE A 1 91 ? 29.395 39.506 74.965 1.00 7.54 91 PHE A O 1
ATOM 698 N N . SER A 1 92 ? 30.563 39.393 73.029 1.00 7.88 92 SER A N 1
ATOM 699 C CA A SER A 1 92 ? 31.305 40.622 73.219 0.50 7.58 92 SER A CA 1
ATOM 700 C CA B SER A 1 92 ? 31.239 40.643 73.233 0.50 8.27 92 SER A CA 1
ATOM 701 C C . SER A 1 92 ? 31.208 41.448 71.955 1.00 7.28 92 SER A C 1
ATOM 702 O O . SER A 1 92 ? 31.314 40.900 70.854 1.00 8.86 92 SER A O 1
ATOM 707 N N . LYS A 1 93 ? 31.042 42.759 72.120 1.00 8.13 93 LYS A N 1
ATOM 708 C CA . LYS A 1 93 ? 30.921 43.689 71.019 1.00 8.17 93 LYS A CA 1
ATOM 709 C C . LYS A 1 93 ? 31.562 44.975 71.468 1.00 7.74 93 LYS A C 1
ATOM 710 O O . LYS A 1 93 ? 31.082 45.595 72.415 1.00 8.25 93 LYS A O 1
ATOM 716 N N . ALA A 1 94 ? 32.638 45.384 70.806 1.00 8.01 94 ALA A N 1
ATOM 717 C CA . ALA A 1 94 ? 33.411 46.514 71.292 1.00 8.12 94 ALA A CA 1
ATOM 718 C C . ALA A 1 94 ? 34.227 47.158 70.195 1.00 8.11 94 ALA A C 1
ATOM 719 O O . ALA A 1 94 ? 34.789 46.489 69.335 1.00 9.29 94 ALA A O 1
ATOM 721 N N . TYR A 1 95 ? 34.316 48.469 70.249 1.00 8.13 95 TYR A N 1
ATOM 722 C CA . TYR A 1 95 ? 35.227 49.182 69.373 1.00 8.47 95 TYR A CA 1
ATOM 723 C C . TYR A 1 95 ? 36.684 48.923 69.749 1.00 9.03 95 TYR A C 1
ATOM 724 O O . TYR A 1 95 ? 37.028 48.878 70.919 1.00 10.91 95 TYR A O 1
ATOM 733 N N . VAL A 1 96 ? 37.550 48.780 68.739 1.00 9.19 96 VAL A N 1
ATOM 734 C CA . VAL A 1 96 ? 38.971 48.582 68.939 1.00 9.81 96 VAL A CA 1
ATOM 735 C C . VAL A 1 96 ? 39.766 49.857 68.676 1.00 10.05 96 VAL A C 1
ATOM 736 O O . VAL A 1 96 ? 40.759 50.111 69.345 1.00 11.20 96 VAL A O 1
ATOM 740 N N . SER A 1 97 ? 39.323 50.665 67.714 1.00 9.78 97 SER A N 1
ATOM 741 C CA . SER A 1 97 ? 40.042 51.890 67.338 1.00 10.30 97 SER A CA 1
ATOM 742 C C . SER A 1 97 ? 39.652 53.015 68.272 1.00 10.10 97 SER A C 1
ATOM 743 O O . SER A 1 97 ? 38.965 53.987 67.892 1.00 11.22 97 SER A O 1
ATOM 746 N N . LEU A 1 98 ? 40.094 52.888 69.521 1.00 10.22 98 LEU A N 1
ATOM 747 C CA . LEU A 1 98 ? 39.624 53.779 70.582 1.00 10.43 98 LEU A CA 1
ATOM 748 C C . LEU A 1 98 ? 40.188 55.184 70.512 1.00 10.62 98 LEU A C 1
ATOM 749 O O . LEU A 1 98 ? 39.503 56.129 70.874 1.00 11.09 98 LEU A O 1
ATOM 754 N N . ASP A 1 99 ? 41.431 55.335 70.084 1.00 11.49 99 ASP A N 1
ATOM 755 C CA . ASP A 1 99 ? 4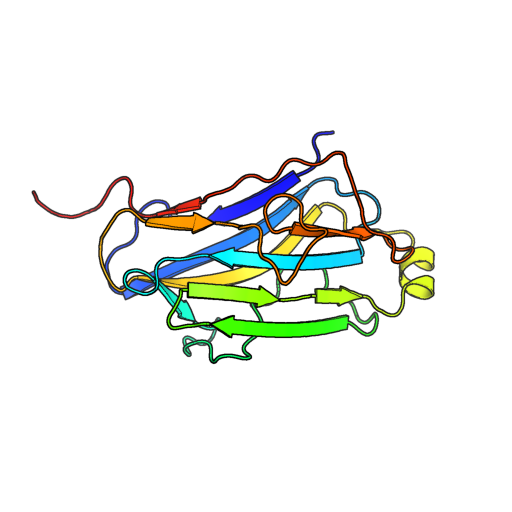1.998 56.662 69.930 1.00 12.35 99 ASP A CA 1
ATOM 756 C C . ASP A 1 99 ? 41.103 57.505 69.000 1.00 11.65 99 ASP A C 1
ATOM 757 O O . ASP A 1 99 ? 40.733 58.637 69.311 1.00 12.69 99 ASP A O 1
ATOM 762 N N . ASP A 1 100 ? 40.731 56.922 67.873 1.00 11.12 100 ASP A N 1
ATOM 763 C CA . ASP A 1 100 ? 39.893 57.615 66.906 1.00 10.67 100 ASP A CA 1
ATOM 764 C C . ASP A 1 100 ? 38.501 57.882 67.456 1.00 10.27 100 ASP A C 1
ATOM 765 O O . ASP A 1 100 ? 37.931 58.947 67.221 1.00 10.82 100 ASP A O 1
ATOM 770 N N . TYR A 1 101 ? 37.952 56.929 68.203 1.00 9.66 101 TYR A N 1
ATOM 771 C CA . TYR A 1 101 ? 36.643 57.127 68.830 1.00 8.75 101 TYR A CA 1
ATOM 772 C C . TYR A 1 101 ? 36.678 58.276 69.823 1.00 9.47 101 TYR A C 1
ATOM 773 O O . TYR A 1 101 ? 35.796 59.139 69.825 1.00 10.16 101 TYR A O 1
ATOM 782 N N . ARG A 1 102 ? 37.696 58.309 70.676 1.00 10.35 102 ARG A N 1
ATOM 783 C CA . ARG A 1 102 ? 37.832 59.440 71.600 1.00 11.44 102 ARG A CA 1
ATOM 784 C C . ARG A 1 102 ? 37.930 60.773 70.863 1.00 11.97 102 ARG A C 1
ATOM 785 O O . ARG A 1 102 ? 37.317 61.768 71.254 1.00 12.24 102 ARG A O 1
ATOM 793 N N . THR A 1 103 ? 38.687 60.796 69.776 1.00 12.32 103 THR A N 1
ATOM 794 C CA . THR A 1 103 ? 38.925 62.054 69.060 1.00 13.05 103 THR A CA 1
ATOM 795 C C . THR A 1 103 ? 37.636 62.610 68.453 1.00 12.87 103 THR A C 1
ATOM 796 O O . THR A 1 103 ? 37.439 63.818 68.388 1.00 13.69 103 THR A O 1
ATOM 800 N N . ALA A 1 104 ? 36.734 61.727 68.045 1.00 11.70 104 ALA A N 1
ATOM 801 C CA . ALA A 1 104 ? 35.448 62.154 67.503 1.00 12.18 104 ALA A CA 1
ATOM 802 C C . ALA A 1 104 ? 34.565 62.873 68.522 1.00 12.29 104 ALA A C 1
ATOM 803 O O . ALA A 1 104 ? 33.691 63.663 68.137 1.00 13.51 104 ALA A O 1
ATOM 805 N N . ALA A 1 105 ? 34.801 62.606 69.806 1.00 11.87 105 ALA A N 1
ATOM 806 C CA . ALA A 1 105 ? 34.212 63.375 70.890 1.00 12.73 105 ALA A CA 1
ATOM 807 C C . ALA A 1 105 ? 32.677 63.373 70.846 1.00 11.69 105 ALA A C 1
ATOM 808 O O . ALA A 1 105 ? 32.031 64.383 71.116 1.00 13.88 105 ALA A O 1
ATOM 810 N N . ALA A 1 106 ? 32.107 62.205 70.565 1.00 10.89 106 ALA A N 1
ATOM 811 C CA . ALA A 1 106 ? 30.659 62.028 70.506 1.00 10.71 106 ALA A CA 1
ATOM 812 C C . ALA A 1 106 ? 30.318 60.627 71.027 1.00 9.65 106 ALA A C 1
ATOM 813 O O . ALA A 1 106 ? 29.843 59.759 70.304 1.00 10.43 106 ALA A O 1
ATOM 815 N N . PRO A 1 107 ? 30.569 60.391 72.315 1.00 10.06 107 PRO A N 1
ATOM 816 C CA . PRO A 1 107 ? 30.420 59.035 72.856 1.00 10.34 107 PRO A CA 1
ATOM 817 C C . PRO A 1 107 ? 28.979 58.527 72.805 1.00 9.54 107 PRO A C 1
ATOM 818 O O . PRO A 1 107 ? 28.021 59.278 73.016 1.00 10.69 107 PRO A O 1
ATOM 822 N N . GLU A 1 108 ? 28.854 57.252 72.497 1.00 9.86 108 GLU A N 1
ATOM 823 C CA A GLU A 1 108 ? 27.573 56.554 72.401 0.50 9.41 108 GLU A CA 1
ATOM 824 C CA B GLU A 1 108 ? 27.553 56.595 72.377 0.50 9.34 108 GLU A CA 1
ATOM 825 C C . GLU A 1 108 ? 27.113 56.061 73.758 1.00 10.01 108 GLU A C 1
ATOM 826 O O . GLU A 1 108 ? 27.262 54.888 74.083 1.00 11.46 108 GLU A O 1
ATOM 837 N N . GLN A 1 109 ? 26.537 56.958 74.562 1.00 9.61 109 GLN A N 1
ATOM 838 C CA . GLN A 1 109 ? 26.225 56.697 75.968 1.00 9.93 109 GLN A CA 1
ATOM 839 C C . GLN A 1 109 ? 24.851 56.103 76.183 1.00 9.14 109 GLN A C 1
ATOM 840 O O . GLN A 1 109 ? 24.597 55.527 77.252 1.00 9.48 109 GLN A O 1
ATOM 846 N N . THR A 1 110 ? 23.976 56.258 75.193 1.00 8.88 110 THR A N 1
ATOM 847 C CA . THR A 1 110 ? 22.585 55.829 75.295 1.00 8.77 110 THR A CA 1
ATOM 848 C C . THR A 1 110 ? 22.186 55.219 73.971 1.00 8.39 110 THR A C 1
ATOM 849 O O . THR A 1 110 ? 22.319 55.852 72.926 1.00 9.28 110 THR A O 1
ATOM 853 N N . GLY A 1 111 ? 21.682 53.988 74.003 1.00 8.09 111 GLY A N 1
ATOM 854 C CA . GLY A 1 111 ? 21.191 53.342 72.793 1.00 8.49 111 GLY A CA 1
ATOM 855 C C . GLY A 1 111 ? 21.075 51.855 72.958 1.00 7.41 111 GLY A C 1
ATOM 856 O O . GLY A 1 111 ? 21.245 51.325 74.050 1.00 8.52 111 GLY A O 1
ATOM 857 N N . THR A 1 112 ? 20.749 51.185 71.860 1.00 7.29 112 THR A N 1
ATOM 858 C CA . THR A 1 112 ? 20.574 49.738 71.864 1.00 6.98 112 THR A CA 1
ATOM 859 C C . THR A 1 112 ? 21.864 49.111 71.374 1.00 6.66 112 THR A C 1
ATOM 860 O O . THR A 1 112 ? 22.270 49.347 70.232 1.00 7.30 112 THR A O 1
ATOM 864 N N . VAL A 1 113 ? 22.517 48.343 72.227 1.00 6.39 113 VAL A N 1
ATOM 865 C CA . VAL A 1 113 ? 23.789 47.768 71.866 1.00 7.23 113 VAL A CA 1
ATOM 866 C C . VAL A 1 113 ? 23.650 46.559 70.958 1.00 7.01 113 VAL A C 1
ATOM 867 O O . VAL A 1 113 ? 24.568 46.276 70.202 1.00 9.68 113 VAL A O 1
ATOM 871 N N . ALA A 1 114 ? 22.548 45.830 71.081 1.00 6.80 114 ALA A N 1
ATOM 872 C CA . ALA A 1 114 ? 22.348 44.581 70.373 1.00 8.09 114 ALA A CA 1
ATOM 873 C C . ALA A 1 114 ? 20.898 44.198 70.542 1.00 7.31 114 ALA A C 1
ATOM 874 O O . ALA A 1 114 ? 20.228 44.647 71.481 1.00 7.27 114 ALA A O 1
ATOM 876 N N . VAL A 1 115 ? 20.440 43.321 69.650 1.00 7.39 115 VAL A N 1
ATOM 877 C CA . VAL A 1 115 ? 19.098 42.794 69.688 1.00 7.63 115 VAL A CA 1
ATOM 878 C C . VAL A 1 115 ? 19.169 41.274 69.585 1.00 7.19 115 VAL A C 1
ATOM 879 O O . VAL A 1 115 ? 19.904 40.727 68.758 1.00 9.05 115 VAL A O 1
ATOM 883 N N . VAL A 1 116 ? 18.401 40.603 70.442 1.00 7.34 116 VAL A N 1
ATOM 884 C CA . VAL A 1 116 ? 18.236 39.154 70.345 1.00 6.73 116 VAL A CA 1
ATOM 885 C C . VAL A 1 116 ? 16.759 38.886 70.158 1.00 6.83 116 VAL A C 1
ATOM 886 O O . VAL A 1 116 ? 15.944 39.224 71.009 1.00 7.63 116 VAL A O 1
ATOM 890 N N . LYS A 1 117 ? 16.422 38.253 69.037 1.00 6.85 117 LYS A N 1
ATOM 891 C CA . LYS A 1 117 ? 15.070 37.838 68.755 1.00 7.09 117 LYS A CA 1
ATOM 892 C C . LYS A 1 117 ? 14.882 36.394 69.201 1.00 6.83 117 LYS A C 1
ATOM 893 O O . LYS A 1 117 ? 15.742 35.554 68.997 1.00 7.90 117 LYS A O 1
ATOM 899 N N . PHE A 1 118 ? 13.711 36.129 69.764 1.00 6.72 118 PHE A N 1
ATOM 900 C CA . PHE A 1 118 ? 13.346 34.807 70.241 1.00 7.08 118 PHE A CA 1
ATOM 901 C C . PHE A 1 118 ? 12.032 34.358 69.649 1.00 7.50 118 PHE A C 1
ATOM 902 O O . PHE A 1 118 ? 11.036 35.075 69.715 1.00 8.10 118 PHE A O 1
ATOM 910 N N . LYS A 1 119 ? 12.027 33.153 69.100 1.00 7.21 119 LYS A N 1
ATOM 911 C CA . LYS A 1 119 ? 10.794 32.483 68.704 1.00 7.50 119 LYS A CA 1
ATOM 912 C C . LYS A 1 119 ? 10.184 31.802 69.919 1.00 6.82 119 LYS A C 1
ATOM 913 O O . LYS A 1 119 ? 10.877 31.099 70.661 1.00 7.51 119 LYS A O 1
ATOM 923 N N . VAL A 1 120 ? 8.878 31.990 70.111 1.00 7.64 120 VAL A N 1
ATOM 924 C CA . VAL A 1 120 ? 8.169 31.394 71.232 1.00 7.55 120 VAL A CA 1
ATOM 925 C C . VAL A 1 120 ? 7.787 29.955 70.881 1.00 7.58 120 VAL A C 1
ATOM 926 O O . VAL A 1 120 ? 6.949 29.715 70.001 1.00 9.06 120 VAL A O 1
ATOM 930 N N . LEU A 1 121 ? 8.412 29.016 71.575 1.00 7.66 121 LEU A N 1
ATOM 931 C CA . LEU A 1 121 ? 8.142 27.587 71.368 1.00 8.42 121 LEU A CA 1
ATOM 932 C C . LEU A 1 121 ? 6.926 27.112 72.162 1.00 8.83 121 LEU A C 1
ATOM 933 O O . LEU A 1 121 ? 6.176 26.246 71.698 1.00 9.55 121 LEU A O 1
ATOM 938 N N . LYS A 1 122 ? 6.793 27.639 73.377 1.00 9.21 122 LYS A N 1
ATOM 939 C CA . LYS A 1 122 ? 5.752 27.234 74.331 1.00 10.20 122 LYS A CA 1
ATOM 940 C C . LYS A 1 122 ? 5.180 28.459 74.992 1.00 10.01 122 LYS A C 1
ATOM 941 O O . LYS A 1 122 ? 5.915 29.399 75.283 1.00 10.56 122 LYS A O 1
ATOM 947 N N . GLU A 1 123 ? 3.881 28.424 75.247 1.00 10.39 123 GLU A N 1
ATOM 948 C CA . GLU A 1 123 ? 3.194 29.496 75.910 1.00 10.38 123 GLU A CA 1
ATOM 949 C C . GLU A 1 123 ? 3.259 29.317 77.415 1.00 10.30 123 GLU A C 1
ATOM 950 O O . GLU A 1 123 ? 2.456 28.617 78.013 1.00 13.26 123 GLU A O 1
ATOM 956 N N . GLU A 1 124 ? 4.270 29.917 78.016 1.00 10.14 124 GLU A N 1
ATOM 957 C CA . GLU A 1 124 ? 4.589 29.763 79.417 1.00 11.37 124 GLU A CA 1
ATOM 958 C C . GLU A 1 124 ? 5.306 31.021 79.872 1.00 9.04 124 GLU A C 1
ATOM 959 O O . GLU A 1 124 ? 6.170 31.520 79.157 1.00 9.73 124 GLU A O 1
ATOM 965 N N . THR A 1 125 ? 5.040 31.475 81.084 1.00 8.93 125 THR A N 1
ATOM 966 C CA . THR A 1 125 ? 5.753 32.604 81.637 1.00 9.12 125 THR A CA 1
ATOM 967 C C . THR A 1 125 ? 7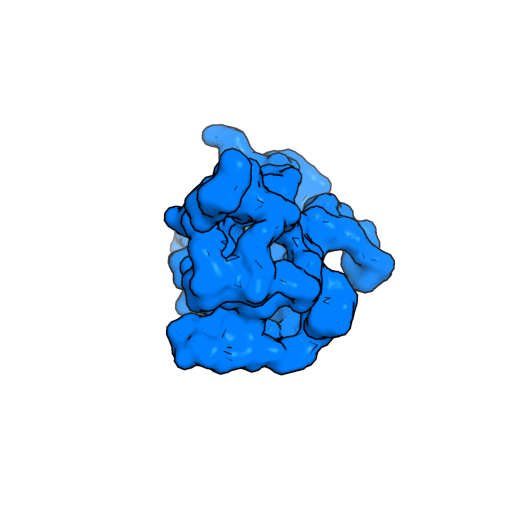.239 32.254 81.687 1.00 9.51 125 THR A C 1
ATOM 968 O O . THR A 1 125 ? 7.612 31.192 82.186 1.00 11.56 125 THR A O 1
ATOM 972 N N . SER A 1 126 ? 8.102 33.142 81.225 1.00 9.17 126 SER A N 1
ATOM 973 C CA . SER A 1 126 ? 9.519 32.830 81.137 1.00 9.71 126 SER A CA 1
ATOM 974 C C . SER A 1 126 ? 10.353 34.111 81.149 1.00 8.04 126 SER A C 1
ATOM 975 O O . SER A 1 126 ? 9.933 35.161 80.681 1.00 9.28 126 SER A O 1
ATOM 978 N N . SER A 1 127 ? 11.566 33.979 81.639 1.00 7.81 127 SER A N 1
ATOM 979 C CA . SER A 1 127 ? 12.476 35.103 81.839 1.00 8.21 127 SER A CA 1
ATOM 980 C C . SER A 1 127 ? 13.653 35.085 80.885 1.00 7.39 127 SER A C 1
ATOM 981 O O . SER A 1 127 ? 14.212 34.018 80.599 1.00 8.81 127 SER A O 1
ATOM 984 N N . ILE A 1 128 ? 14.057 36.271 80.435 1.00 7.39 128 ILE A N 1
ATOM 985 C CA . ILE A 1 128 ? 15.293 36.482 79.711 1.00 7.20 128 ILE A CA 1
ATOM 986 C C . ILE A 1 128 ? 16.145 37.327 80.656 1.00 7.19 128 ILE A C 1
ATOM 987 O O . ILE A 1 128 ? 15.771 38.445 81.009 1.00 7.91 128 ILE A O 1
ATOM 992 N N . SER A 1 129 ? 17.283 36.793 81.069 1.00 8.28 129 SER A N 1
ATOM 993 C CA . SER A 1 129 ? 18.077 37.403 82.114 1.00 8.25 129 SER A CA 1
ATOM 994 C C . SER A 1 129 ? 19.508 37.649 81.667 1.00 7.58 129 SER A C 1
ATOM 995 O O . SER A 1 129 ? 19.958 37.123 80.645 1.00 8.36 129 SER A O 1
ATOM 999 N N . PHE A 1 130 ? 20.219 38.454 82.458 1.00 8.56 130 PHE A N 1
ATOM 1000 C CA . PHE A 1 130 ? 21.680 38.431 82.446 1.00 8.17 130 PHE A CA 1
ATOM 1001 C C . PHE A 1 130 ? 22.084 37.680 83.690 1.00 9.06 130 PHE A C 1
ATOM 1002 O O . PHE A 1 130 ? 21.449 37.821 84.731 1.00 11.97 130 PHE A O 1
ATOM 1010 N N . GLU A 1 131 ? 23.152 36.889 83.619 1.00 8.97 131 GLU A N 1
ATOM 1011 C CA A GLU A 1 131 ? 23.580 36.032 84.744 0.50 9.99 131 GLU A CA 1
ATOM 1012 C CA B GLU A 1 131 ? 23.595 36.249 84.845 0.50 10.50 131 GLU A CA 1
ATOM 1013 C C . GLU A 1 131 ? 25.095 36.055 84.890 1.00 9.64 131 GLU A C 1
ATOM 1014 O O . GLU A 1 131 ? 25.805 35.996 83.888 1.00 9.02 131 GLU A O 1
ATOM 1025 N N . ASP A 1 132 ? 25.576 36.059 86.125 1.00 10.78 132 ASP A N 1
ATOM 1026 C CA . ASP A 1 132 ? 26.984 35.829 86.384 1.00 10.94 132 ASP A CA 1
ATOM 1027 C C . ASP A 1 132 ? 27.385 34.411 85.898 1.00 10.70 132 ASP A C 1
ATOM 1028 O O . ASP A 1 132 ? 26.545 33.524 85.684 1.00 13.77 132 ASP A O 1
ATOM 1033 N N . THR A 1 133 ? 28.676 34.237 85.632 1.00 9.93 133 THR A N 1
ATOM 1034 C CA . THR A 1 133 ? 29.201 33.044 85.021 1.00 10.44 133 THR A CA 1
ATOM 1035 C C . THR A 1 133 ? 30.680 32.924 85.344 1.00 9.91 133 THR A C 1
ATOM 1036 O O . THR A 1 133 ? 31.402 33.926 85.445 1.00 9.82 133 THR A O 1
ATOM 1040 N N . THR A 1 134 ? 31.156 31.697 85.478 1.00 10.18 134 THR A N 1
ATOM 1041 C CA . THR A 1 134 ? 32.561 31.483 85.772 1.00 11.22 134 THR A CA 1
ATOM 1042 C C . THR A 1 134 ? 33.484 31.987 84.663 1.00 10.11 134 THR A C 1
ATOM 1043 O O . THR A 1 134 ? 34.648 32.283 84.926 1.00 11.83 134 THR A O 1
ATOM 1047 N N . SER A 1 135 ? 32.962 32.131 83.452 1.00 9.61 135 SER A N 1
ATOM 1048 C CA . SER A 1 135 ? 33.732 32.651 82.334 1.00 10.61 135 SER A CA 1
ATOM 1049 C C . SER A 1 135 ? 34.026 34.128 82.430 1.00 8.54 135 SER A C 1
ATOM 1050 O O . SER A 1 135 ? 34.900 34.611 81.729 1.00 9.49 135 SER A O 1
ATOM 1053 N N . VAL A 1 136 ? 33.274 34.857 83.259 1.00 8.22 136 VAL A N 1
ATOM 1054 C CA . VAL A 1 136 ? 33.355 36.311 83.276 1.00 7.76 136 VAL A CA 1
ATOM 1055 C C . VAL A 1 136 ? 33.445 36.782 84.737 1.00 7.36 136 VAL A C 1
ATOM 1056 O O . VAL A 1 136 ? 32.484 37.303 85.314 1.00 8.14 136 VAL A O 1
ATOM 1060 N N . PRO A 1 137 ? 34.627 36.609 85.350 1.00 7.87 137 PRO A N 1
ATOM 1061 C CA . PRO A 1 137 ? 34.784 36.976 86.754 1.00 8.15 137 PRO A CA 1
ATOM 1062 C C . PRO A 1 137 ? 34.511 38.440 87.093 1.00 7.60 137 PRO A C 1
ATOM 1063 O O . PRO A 1 137 ? 34.227 38.726 88.247 1.00 8.88 137 PRO A O 1
ATOM 1067 N N . ASN A 1 138 ? 34.623 39.359 86.125 1.00 7.98 138 ASN A N 1
ATOM 1068 C CA . ASN A 1 138 ? 34.331 40.774 86.319 1.00 9.93 138 ASN A CA 1
ATOM 1069 C C . ASN A 1 138 ? 32.928 41.201 86.083 1.00 7.90 138 ASN A C 1
ATOM 1070 O O . ASN A 1 138 ? 32.646 42.385 86.187 1.00 10.06 138 ASN A O 1
ATOM 1075 N N . ALA A 1 139 ? 32.037 40.278 85.765 1.00 8.27 139 ALA A N 1
ATOM 1076 C CA . ALA A 1 139 ? 30.686 40.680 85.466 1.00 8.91 139 ALA A CA 1
ATOM 1077 C C . ALA A 1 139 ? 29.987 41.268 86.680 1.00 8.81 139 ALA A C 1
ATOM 1078 O O . ALA A 1 139 ? 30.144 40.805 87.798 1.00 9.22 139 ALA A O 1
ATOM 1080 N N . ILE A 1 140 ? 29.142 42.247 86.399 1.00 8.49 140 ILE A N 1
ATOM 1081 C CA . ILE A 1 140 ? 28.147 42.772 87.335 1.00 8.37 140 ILE A CA 1
ATOM 1082 C C . ILE A 1 140 ? 26.807 42.268 86.816 1.00 8.23 140 ILE A C 1
ATOM 1083 O O . ILE A 1 140 ? 26.307 42.758 85.785 1.00 8.49 140 ILE A O 1
ATOM 1088 N N . ASP A 1 141 ? 26.269 41.243 87.451 1.00 9.07 141 ASP A N 1
ATOM 1089 C CA . ASP A 1 141 ? 25.034 40.608 87.006 1.00 10.10 141 ASP A CA 1
ATOM 1090 C C . ASP A 1 141 ? 25.086 40.323 85.543 1.00 9.36 141 ASP A C 1
ATOM 1091 O O . ASP A 1 141 ? 24.166 40.636 84.777 1.00 10.12 141 ASP A O 1
ATOM 1096 N N . GLY A 1 142 ? 26.167 39.685 85.138 1.00 8.89 142 GLY A N 1
ATOM 1097 C CA . GLY A 1 142 ? 26.284 39.237 83.761 1.00 8.65 142 GLY A CA 1
ATOM 1098 C C . GLY A 1 142 ? 26.695 40.275 82.757 1.00 7.02 142 GLY A C 1
ATOM 1099 O O . GLY A 1 142 ? 26.665 39.992 81.565 1.00 8.50 142 GLY A O 1
ATOM 1100 N N . THR A 1 143 ? 27.126 41.446 83.227 1.00 7.19 143 THR A N 1
ATOM 1101 C CA . THR A 1 143 ? 27.482 42.552 82.345 1.00 6.89 143 THR A CA 1
ATOM 1102 C C . THR A 1 143 ? 28.896 43.059 82.609 1.00 6.54 143 THR A C 1
ATOM 1103 O O . THR A 1 143 ? 29.292 43.238 83.749 1.00 7.67 143 THR A O 1
ATOM 1107 N N . VAL A 1 144 ? 29.610 43.347 81.520 1.00 6.64 144 VAL A N 1
ATOM 1108 C CA . VAL A 1 144 ? 30.874 44.050 81.588 1.00 7.21 144 VAL A CA 1
ATOM 1109 C C . VAL A 1 144 ? 30.761 45.179 80.571 1.00 7.40 144 VAL A C 1
ATOM 1110 O O . VAL A 1 144 ? 30.548 44.905 79.379 1.00 7.87 144 VAL A O 1
ATOM 1114 N N . LEU A 1 145 ? 30.877 46.423 81.033 1.00 6.82 145 LEU A N 1
ATOM 1115 C CA . LEU A 1 145 ? 30.849 47.581 80.150 1.00 7.02 145 LEU A CA 1
ATOM 1116 C C . LEU A 1 145 ? 32.223 48.213 80.118 1.00 7.37 145 LEU A C 1
ATOM 1117 O O . LEU A 1 145 ? 32.893 48.263 81.151 1.00 8.70 145 LEU A O 1
ATOM 1122 N N . PHE A 1 146 ? 32.633 48.676 78.949 1.00 7.63 146 PHE A N 1
ATOM 1123 C CA . PHE A 1 146 ? 33.936 49.305 78.752 1.00 8.16 146 PHE A CA 1
ATOM 1124 C C . PHE A 1 146 ? 33.782 50.770 78.400 1.00 7.96 146 P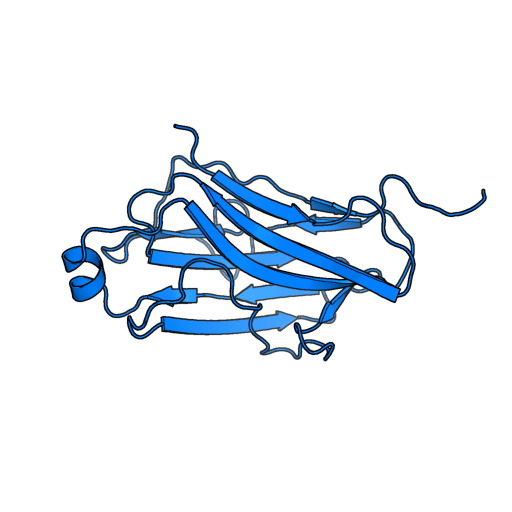HE A C 1
ATOM 1125 O O . PHE A 1 146 ? 32.832 51.139 77.716 1.00 8.29 146 PHE A O 1
ATOM 1133 N N . ASP A 1 147 ? 34.743 51.585 78.821 1.00 8.79 147 ASP A N 1
ATOM 1134 C CA . ASP A 1 147 ? 34.842 52.961 78.398 1.00 9.40 147 ASP A CA 1
ATOM 1135 C C . ASP A 1 147 ? 35.816 53.095 77.222 1.00 8.72 147 ASP A C 1
ATOM 1136 O O . ASP A 1 147 ? 36.428 52.122 76.758 1.00 8.95 147 ASP A O 1
ATOM 1141 N N . TRP A 1 148 ? 35.953 54.309 76.729 1.00 9.00 148 TRP A N 1
ATOM 1142 C CA . TRP A 1 148 ? 36.721 54.537 75.521 1.00 9.57 148 TRP A CA 1
ATOM 1143 C C . TRP A 1 148 ? 38.219 54.631 75.732 1.00 10.46 148 TRP A C 1
ATOM 1144 O O . TRP A 1 148 ? 38.946 54.889 74.783 1.00 10.85 148 TRP A O 1
ATOM 1155 N N . ASN A 1 149 ? 38.665 54.411 76.967 1.00 11.24 149 ASN A N 1
ATOM 1156 C CA . ASN A 1 149 ? 40.067 54.121 77.237 1.00 11.98 149 ASN A CA 1
ATOM 1157 C C . ASN A 1 149 ? 40.362 52.630 77.291 1.00 12.64 149 ASN A C 1
ATOM 1158 O O . ASN A 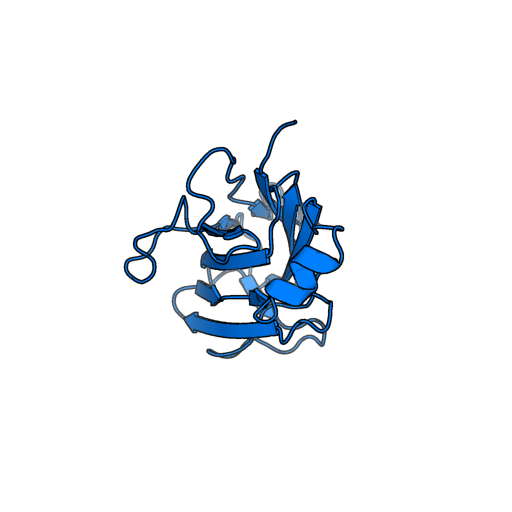1 149 ? 41.508 52.237 77.490 1.00 15.68 149 ASN A O 1
ATOM 1163 N N . GLY A 1 150 ? 39.343 51.795 77.133 1.00 11.63 150 GLY A N 1
ATOM 1164 C CA . GLY A 1 150 ? 39.491 50.352 77.193 1.00 12.30 150 GLY A CA 1
ATOM 1165 C C . GLY A 1 150 ? 39.344 49.776 78.599 1.00 12.15 150 GLY A C 1
ATOM 1166 O O . GLY A 1 150 ? 39.549 48.572 78.809 1.00 15.62 150 GLY A O 1
ATOM 1167 N N . ASP A 1 151 ? 38.992 50.617 79.562 1.00 11.45 151 ASP A N 1
ATOM 1168 C CA . ASP A 1 151 ? 38.838 50.183 80.937 1.00 12.15 151 ASP A CA 1
ATOM 1169 C C . ASP A 1 151 ? 37.415 49.753 81.201 1.00 10.42 151 ASP A C 1
ATOM 1170 O O . ASP A 1 151 ? 36.475 50.274 80.642 1.00 11.54 151 ASP A O 1
ATOM 1175 N N . ARG A 1 152 ? 37.254 48.826 82.125 1.00 10.53 152 ARG A N 1
ATOM 1176 C CA . ARG A 1 152 ? 35.934 48.444 82.594 1.00 10.04 152 ARG A CA 1
ATOM 1177 C C . ARG A 1 152 ? 35.318 49.572 83.387 1.00 10.99 152 ARG A C 1
ATOM 1178 O O . ARG A 1 152 ? 35.992 50.271 84.162 1.00 13.11 152 ARG A O 1
ATOM 1186 N N . ILE A 1 153 ? 34.023 49.747 83.195 1.00 10.60 153 ILE A N 1
ATOM 1187 C CA . ILE A 1 153 ? 33.217 50.646 83.996 1.00 11.60 153 ILE A CA 1
ATOM 1188 C C . ILE A 1 153 ? 32.704 49.802 85.143 1.00 11.98 153 ILE A C 1
ATOM 1189 O O . ILE A 1 153 ? 31.810 48.978 84.970 1.00 13.57 153 ILE A O 1
ATOM 1194 N N . GLN A 1 154 ? 33.363 49.957 86.290 1.00 13.92 154 GLN A N 1
ATOM 1195 C CA . GLN A 1 154 ? 33.290 49.016 87.420 1.00 15.52 154 GLN A CA 1
ATOM 1196 C C . GLN A 1 154 ? 32.174 49.325 88.390 1.00 13.31 154 GLN A C 1
ATOM 1197 O O . GLN A 1 154 ? 31.935 48.544 89.307 1.00 13.23 154 GLN A O 1
ATOM 1203 N N . SER A 1 155 ? 31.483 50.444 88.201 1.00 12.02 155 SER A N 1
ATOM 1204 C CA A SER A 1 155 ? 30.518 50.906 89.184 0.50 13.68 155 SER A CA 1
ATOM 1205 C CA B SER A 1 155 ? 30.545 50.909 89.217 0.50 14.25 155 SER A CA 1
ATOM 1206 C C . SER A 1 155 ? 29.567 51.911 88.607 1.00 15.19 155 SER A C 1
ATOM 1207 O O . SER A 1 155 ? 29.796 52.464 87.533 1.00 17.48 155 SER A O 1
ATOM 1212 N N . GLY A 1 156 ? 28.469 52.120 89.318 1.00 16.46 156 GLY A N 1
ATOM 1213 C CA . GLY A 1 156 ? 27.600 53.231 89.031 1.00 18.84 156 GLY A CA 1
ATOM 1214 C C . GLY A 1 156 ? 26.473 53.025 88.037 1.00 18.29 156 GLY A C 1
ATOM 1215 O O . GLY A 1 156 ? 25.955 54.025 87.529 1.00 19.92 156 GLY A O 1
ATOM 1216 N N . TYR A 1 157 ? 26.106 51.771 87.722 1.00 14.45 157 TYR A N 1
ATOM 1217 C CA . TYR A 1 157 ? 24.962 51.529 86.845 1.00 11.75 157 TYR A CA 1
ATOM 1218 C C . TYR A 1 157 ? 24.083 50.402 87.349 1.00 10.53 157 TYR A C 1
ATOM 1219 O O . TYR A 1 157 ? 24.546 49.445 87.999 1.00 13.52 157 TYR A O 1
ATOM 1228 N N . SER A 1 158 ? 22.784 50.530 87.067 1.00 10.74 158 SER A N 1
ATOM 1229 C CA A SER A 1 158 ? 21.863 49.457 87.383 0.50 10.32 158 SER A CA 1
ATOM 1230 C CA B SER A 1 158 ? 21.801 49.485 87.351 0.50 10.29 158 SER A CA 1
ATOM 1231 C C . SER A 1 158 ? 21.797 48.462 86.234 1.00 8.46 158 SER A C 1
ATOM 1232 O O . SER A 1 158 ? 22.052 48.803 85.069 1.00 9.45 158 SER A O 1
ATOM 1237 N N . VAL A 1 159 ? 21.439 47.236 86.579 1.00 8.72 159 VAL A N 1
ATOM 1238 C CA . VAL A 1 159 ? 21.248 46.165 85.620 1.00 8.45 159 VAL A CA 1
ATOM 1239 C C . VAL A 1 159 ? 19.802 45.711 85.758 1.00 8.82 159 VAL A C 1
ATOM 1240 O O . VAL A 1 159 ? 19.441 45.055 86.751 1.00 10.21 159 VAL A O 1
ATOM 1244 N N . ILE A 1 160 ? 18.967 46.142 84.807 1.00 8.08 160 ILE A N 1
ATOM 1245 C CA . ILE A 1 160 ? 17.526 45.983 84.904 1.00 7.96 160 ILE A CA 1
ATOM 1246 C C . ILE A 1 160 ? 17.132 44.736 84.087 1.00 7.97 160 ILE A C 1
ATOM 1247 O O . ILE A 1 160 ? 17.128 44.736 82.859 1.00 8.69 160 ILE A O 1
ATOM 1252 N N . GLN A 1 161 ? 16.828 43.680 84.821 1.00 9.05 161 GLN A N 1
ATOM 1253 C CA . GLN A 1 161 ? 16.605 42.352 84.287 1.00 9.07 161 GLN A CA 1
ATOM 1254 C C . GLN A 1 161 ? 16.129 41.497 85.465 1.00 9.24 161 GLN A C 1
ATOM 1255 O O . GLN A 1 161 ? 16.491 41.779 86.596 1.00 10.50 161 GLN A O 1
ATOM 1261 N N . PRO A 1 162 ? 15.354 40.433 85.224 1.00 9.37 162 PRO A N 1
ATOM 1262 C CA . PRO A 1 162 ? 15.012 39.865 83.942 1.00 9.08 162 PRO A CA 1
ATOM 1263 C C . PRO A 1 162 ? 13.890 40.574 83.202 1.00 9.03 162 PRO A C 1
ATOM 1264 O O . PRO A 1 162 ? 13.082 41.286 83.802 1.00 11.32 162 PRO A O 1
ATOM 1268 N N . ALA A 1 163 ? 13.844 40.355 81.896 1.00 9.06 163 ALA A N 1
ATOM 1269 C CA . ALA A 1 163 ? 12.672 40.685 81.087 1.00 9.20 163 ALA A CA 1
ATOM 1270 C C . ALA A 1 163 ? 11.794 39.443 81.100 1.00 8.45 163 ALA A C 1
ATOM 1271 O O . ALA A 1 163 ? 12.275 38.345 80.922 1.00 12.23 163 ALA A O 1
ATOM 1273 N N . VAL A 1 164 ? 10.505 39.611 81.311 1.00 8.49 164 VAL A N 1
ATOM 1274 C CA . VAL A 1 164 ? 9.580 38.476 81.452 1.00 8.69 164 VAL A CA 1
ATOM 1275 C C . VAL A 1 164 ? 8.561 38.516 80.336 1.00 8.07 164 VAL A C 1
ATOM 1276 O O . VAL A 1 164 ? 7.925 39.552 80.090 1.00 9.25 164 VAL A O 1
ATOM 1280 N N . ILE A 1 165 ? 8.398 37.389 79.648 1.00 8.21 165 ILE A N 1
ATOM 1281 C CA . ILE A 1 165 ? 7.377 37.246 78.625 1.00 8.53 165 ILE A CA 1
ATOM 1282 C C . ILE A 1 165 ? 6.260 36.351 79.161 1.00 7.67 165 ILE A C 1
ATOM 1283 O O . ILE A 1 165 ? 6.517 35.376 79.870 1.00 8.20 165 ILE A O 1
ATOM 1288 N N . ASN A 1 166 ? 5.031 36.680 78.795 1.00 7.82 166 ASN A N 1
ATOM 1289 C CA . ASN A 1 166 ? 3.886 35.814 79.058 1.00 6.81 166 ASN A CA 1
ATOM 1290 C C . ASN A 1 166 ? 3.567 35.624 80.532 1.00 7.59 166 ASN A C 1
ATOM 1291 O O . ASN A 1 166 ? 3.082 34.566 80.920 1.00 8.63 166 ASN A O 1
ATOM 1296 N N . LEU A 1 167 ? 3.757 36.666 81.346 1.00 7.91 167 LEU A N 1
ATOM 1297 C CA . LEU A 1 167 ? 3.139 36.695 82.662 1.00 8.22 167 LEU A CA 1
ATOM 1298 C C . LEU A 1 167 ? 1.631 36.523 82.491 1.00 7.70 167 LEU A C 1
ATOM 1299 O O . LEU A 1 167 ? 1.014 35.698 83.157 1.00 9.35 167 LEU A O 1
ATOM 1304 N N . ASP A 1 168 ? 1.043 37.339 81.616 1.00 7.94 168 ASP A N 1
ATOM 1305 C CA . ASP A 1 168 ? -0.310 37.131 81.104 1.00 7.83 168 ASP A CA 1
ATOM 1306 C C . ASP A 1 168 ? -0.193 36.442 79.751 1.00 8.06 168 ASP A C 1
ATOM 1307 O O . ASP A 1 168 ? 0.694 36.769 78.965 1.00 9.53 168 ASP A O 1
ATOM 1312 N N A MET A 1 169 ? -1.100 35.501 79.497 0.50 8.50 169 MET A N 1
ATOM 1313 N N B MET A 1 169 ? -1.097 35.510 79.476 0.50 9.07 169 MET A N 1
ATOM 1314 C CA A MET A 1 169 ? -1.110 34.706 78.276 0.50 8.12 169 MET A CA 1
ATOM 1315 C CA B MET A 1 169 ? -1.059 34.747 78.238 0.50 9.64 169 MET A CA 1
ATOM 1316 C C A MET A 1 169 ? -2.492 34.703 77.659 0.50 7.76 169 MET A C 1
ATOM 1317 C C B MET A 1 169 ? -2.461 34.652 77.655 0.50 8.34 169 MET A C 1
ATOM 1318 O O A MET A 1 169 ? -3.503 34.732 78.367 0.50 8.77 169 MET A O 1
ATOM 1319 O O B MET A 1 169 ? -3.451 34.555 78.383 0.50 9.04 169 MET A O 1
ATOM 1328 N N . ILE A 1 170 ? -2.545 34.688 76.327 1.00 8.86 170 ILE A N 1
ATOM 1329 C CA . ILE A 1 170 ? -3.812 34.539 75.616 1.00 9.52 170 ILE A CA 1
ATOM 1330 C C . ILE A 1 170 ? -3.996 33.038 75.432 1.00 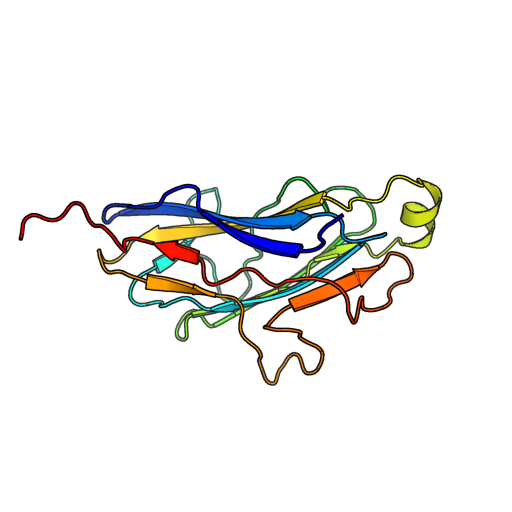10.49 170 ILE A C 1
ATOM 1331 O O . ILE A 1 170 ? -3.572 32.436 74.450 1.00 12.25 170 ILE A O 1
ATOM 1336 N N . LYS A 1 171 ? -4.626 32.456 76.433 1.00 10.33 171 LYS A N 1
ATOM 1337 C CA A LYS A 1 171 ? -4.776 31.015 76.561 0.50 11.79 171 LYS A CA 1
ATOM 1338 C CA B LYS A 1 171 ? -4.763 31.007 76.570 0.50 11.73 171 LYS A CA 1
ATOM 1339 C C . LYS A 1 171 ? -6.026 30.785 77.376 1.00 11.98 171 LYS A C 1
ATOM 1340 O O . LYS A 1 171 ? -6.082 31.172 78.528 1.00 14.72 171 LYS A O 1
ATOM 1351 N N . ALA A 1 172 ? -7.034 30.161 76.775 1.00 11.31 172 ALA A N 1
ATOM 1352 C CA . ALA A 1 172 ? -8.321 29.980 77.465 1.00 11.52 172 ALA A CA 1
ATOM 1353 C C . ALA A 1 172 ? -8.158 28.954 78.562 1.00 12.87 172 ALA A C 1
ATOM 1354 O O . ALA A 1 172 ? -7.713 27.838 78.287 1.00 16.37 172 ALA A O 1
ATOM 1356 N N . SER A 1 173 ? -8.505 29.304 79.799 1.00 13.05 173 SER A N 1
ATOM 1357 C CA A SER A 1 173 ? -8.256 28.423 80.965 0.25 15.55 173 SER A CA 1
ATOM 1358 C CA B SER A 1 173 ? -8.367 28.332 80.892 0.25 15.73 173 SER A CA 1
ATOM 1359 C CA C SER A 1 173 ? -8.288 28.390 80.945 0.50 17.14 173 SER A CA 1
ATOM 1360 C C . SER A 1 173 ? -9.285 28.626 82.061 1.00 17.43 173 SER A C 1
ATOM 1361 O O . SER A 1 173 ? -9.699 29.730 82.288 1.00 21.38 173 SER A O 1
#

InterPro domains:
  IPR002102 Cellulosome anchoring protein, cohesin domain [PF00963] (33-165)
  IPR002102 Cellulosome anchoring protein, cohesin domain [PF00963] (206-333)
  IPR002102 Cellulosome anchoring protein, cohesin domain [PF00963] (411-543)
  IPR002102 Cellulosome anchoring protein, cohesin domain [PF00963] (618-746)
  IPR002105 Dockerin type I repeat [PF00404] (871-929)
  IPR008965 CBM2/CBM3, carbohydrate-binding domain superfamily [SSF49384] (29-196)
  IPR008965 CBM2/CBM3, carbohydrate-binding domain superfamily [SSF49384] (198-359)
  IPR008965 CBM2/CBM3, carbohydrate-binding domain superfamily [SSF49384] (407-568)
  IPR008965 CBM2/CBM3, carbohydrate-binding domain superfamily [SSF49384] (615-775)
  IPR016134 Dockerin domain [PS51766] (867-937)
  IPR036439 Dockerin domain superfamily [G3DSA:1.10.1330.10] (868-942)
  IPR036439 Dockerin domain superfamily [SSF63446] (867-939)
  IPR051441 Selenoprotein W and related [PTHR15124] (564-820)

Solvent-accessible surface area: 8476 Å² total; per-residue (Å²): 162,84,29,6,0,61,6,54,31,92,64,114,33,2,49,89,47,61,61,0,22,0,25,0,45,3,74,53,3,92,37,0,2,0,0,46,0,6,0,56,3,53,45,60,2,1,50,4,3,42,98,101,45,99,42,8,77,149,82,29,37,9,30,74,15,104,16,1,85,50,150,34,100,55,141,87,77,10,102,5,46,57,153,129,0,51,0,27,2,18,4,20,7,78,38,30,96,91,5,82,115,64,76,70,42,29,52,81,14,20,0,0,24,0,57,0,68,2,72,107,33,74,57,10,50,0,15,4,77,93,38,141,83,11,123,77,17,62,69,2,0,7,0,48,27,37,91,40,84,104,34,124,67,68,28,53,26,78,50,74,10,60,0,1,126,100,71,126,125,115,154

Sequence (171 aa):
PTSSIEIVLDKTTASVGEIVTASINIKNITNFSGCQLNMKYDPAVLQPVTSSGGVAYTKSSTMMPGAGTILNSDFNNLRQVADNDLEKGILNFSSKAYVSLDDYRTAAAPEEQTGTVAVVKFKVLKEETSSISFEEDTTSVPNAIDGTVLFDWNGDRIQSSGYSSVIQPAVINLDMMIKKASSS

Organism: NCBI:txid35830

Nearest PDB structures (foldseek):
  1qzn-assembly1_A  TM=9.729E-01  e=5.956E-31  Acetivibrio cellulolyticus
  3l8q-assembly4_D  TM=9.619E-01  e=2.719E-28  Acetivibrio cellulolyticus
  3fnk-assembly2_B  TM=9.853E-01  e=1.087E-21  Acetivibrio cellulolyticus
  4u3s-assembly1_A  TM=9.755E-01  e=5.705E-22  Acetivibrio cellulolyticus
  3ghp-assembly2_B  TM=9.604E-01  e=2.306E-21  Acetivibrio cellulolyticus

Radius of gyration: 16.17 Å; Cα contacts (8 Å, |Δi|>4): 460; chains: 1; bounding box: 50×40×30 Å

Secondary structure (DSSP, 8-state):
---EEEEEES-S---TT-EEEEEEEEES-TTEEEEEEEEE--TTTEEEE-TTSPBP-TTPPPEE-SSS-SSS--EEEEEEETTTTEEEEEEE-S-HHHHHHHT----SEEEEEEEEEE-S-S-EEEEE---TT-TT-BTTEEEEETTS-B--SS-EEE--EEE-SS-----

Foldseek 3Di:
DAWAWEFDWPDQEDDAFDKIKTFTKTAQAPQWFKKKFKKFWDLQWKFWAAPVGHGDDQWDFFAAWDPLPDPQVWDKTWGADSNRGMIIMMIGGDNLVVVVVVVDGPRTITGGMTMIGTHDQDKIWMATADDPVCPLDDRGMWIAHSVRDTPRDRHYYHDIDIHNPPYPDDD